Protein AF-A0A1V6CPU7-F1 (afdb_monomer_lite)

Foldseek 3Di:
DDDDDPDDDDDDDDDDPVVVVVLVVVLCVPVNPDPCSSVVSVVVVVVVVVVVVVVVVVVVVVVVCVVVVPCPDDDPDPDPVVVPPPPPDDD

Secondary structure (DSSP, 8-state):
----------------HHHHHHHHHHHHHHH-S-TTHHHHHHHHHHHHHHHHHHHHHHHHHHHHHHHTT--------SSGGGGS-------

Structure (mmCIF, N/CA/C/O backbone):
data_AF-A0A1V6CPU7-F1
#
_entry.id   AF-A0A1V6CPU7-F1
#
loop_
_atom_site.group_PDB
_atom_site.id
_atom_site.type_symbol
_atom_site.label_atom_id
_atom_site.label_alt_id
_atom_site.label_comp_id
_atom_site.label_asym_id
_atom_site.label_entity_id
_atom_site.label_seq_id
_atom_site.pdbx_PDB_ins_code
_atom_site.Cartn_x
_atom_site.Cartn_y
_atom_site.Cartn_z
_atom_site.occupancy
_atom_site.B_iso_or_equiv
_atom_site.auth_seq_id
_atom_site.auth_comp_id
_atom_site.auth_asym_id
_atom_site.auth_atom_id
_atom_site.pdbx_PDB_model_num
ATOM 1 N N . MET A 1 1 ? 27.761 -3.774 17.659 1.00 35.50 1 MET A N 1
ATOM 2 C CA . MET A 1 1 ? 26.283 -3.794 17.616 1.00 35.50 1 MET A CA 1
ATOM 3 C C . MET A 1 1 ? 25.833 -2.614 16.757 1.00 35.50 1 MET A C 1
ATOM 5 O O . MET A 1 1 ? 26.067 -1.485 17.161 1.00 35.50 1 MET A O 1
ATOM 9 N N . ARG A 1 2 ? 25.341 -2.834 15.526 1.00 37.19 2 ARG A N 1
ATOM 10 C CA . ARG A 1 2 ? 24.850 -1.739 14.664 1.00 37.19 2 ARG A CA 1
ATOM 11 C C . ARG A 1 2 ? 23.387 -1.484 15.010 1.00 37.19 2 ARG A C 1
ATOM 13 O O . ARG A 1 2 ? 22.547 -2.341 14.770 1.00 37.19 2 ARG A O 1
ATOM 20 N N . ILE A 1 3 ? 23.113 -0.326 15.595 1.00 43.44 3 ILE A N 1
ATOM 21 C CA . ILE A 1 3 ? 21.754 0.164 15.821 1.00 43.44 3 ILE A CA 1
ATOM 22 C C . ILE A 1 3 ? 21.265 0.686 14.469 1.00 43.44 3 ILE A C 1
ATOM 24 O O . ILE A 1 3 ? 21.751 1.708 13.985 1.00 43.44 3 ILE A O 1
ATOM 28 N N . VAL A 1 4 ? 20.372 -0.058 13.817 1.00 49.78 4 VAL A N 1
ATOM 29 C CA . VAL A 1 4 ? 19.644 0.441 12.647 1.00 49.78 4 VAL A CA 1
ATOM 30 C C . VAL A 1 4 ? 18.562 1.374 13.174 1.00 49.78 4 VAL A C 1
ATOM 32 O O . VAL A 1 4 ? 17.664 0.948 13.896 1.00 49.78 4 VAL A O 1
ATOM 35 N N . TRP A 1 5 ? 18.675 2.658 12.852 1.00 38.84 5 TRP A N 1
ATOM 36 C CA . TRP A 1 5 ? 17.642 3.640 13.148 1.00 38.84 5 TRP A CA 1
ATOM 37 C C . TRP A 1 5 ? 16.524 3.472 12.122 1.00 38.84 5 TRP A C 1
ATOM 39 O O . TRP A 1 5 ? 16.742 3.684 10.932 1.00 38.84 5 TRP A O 1
ATOM 49 N N . ILE A 1 6 ? 15.332 3.080 12.569 1.00 57.62 6 ILE A N 1
ATOM 50 C CA . ILE A 1 6 ? 14.127 3.146 11.740 1.00 57.62 6 ILE A CA 1
ATOM 51 C C . ILE A 1 6 ? 13.661 4.603 11.788 1.00 57.62 6 ILE A C 1
ATOM 53 O O . ILE A 1 6 ? 13.091 5.044 12.785 1.00 57.62 6 ILE A O 1
ATOM 57 N N . SER A 1 7 ? 13.958 5.380 10.748 1.00 59.75 7 SER A N 1
ATOM 58 C CA . SER A 1 7 ? 13.422 6.733 10.605 1.00 59.75 7 SER A CA 1
ATOM 59 C C . SER A 1 7 ? 11.941 6.650 10.229 1.00 59.75 7 SER A C 1
ATOM 61 O O . SER A 1 7 ? 11.568 6.076 9.209 1.00 59.75 7 SER A O 1
ATOM 63 N N . MET A 1 8 ? 11.070 7.214 11.066 1.00 73.56 8 MET A N 1
ATOM 64 C CA . MET A 1 8 ? 9.643 7.328 10.763 1.00 73.56 8 MET A CA 1
ATOM 65 C C . MET A 1 8 ? 9.356 8.695 10.144 1.00 73.56 8 MET A C 1
ATOM 67 O O . MET A 1 8 ? 9.431 9.713 10.828 1.00 73.56 8 MET A O 1
ATOM 71 N N . ALA A 1 9 ? 8.996 8.711 8.862 1.00 79.00 9 ALA A N 1
ATOM 72 C CA . ALA A 1 9 ? 8.455 9.896 8.208 1.00 79.00 9 ALA A CA 1
ATOM 73 C C . ALA A 1 9 ? 6.960 10.065 8.544 1.00 79.00 9 ALA A C 1
ATOM 75 O O . ALA A 1 9 ? 6.229 9.082 8.699 1.00 79.00 9 ALA A O 1
ATOM 76 N N . VAL A 1 10 ? 6.501 11.313 8.659 1.00 85.25 10 VAL A N 1
ATOM 77 C CA . VAL A 1 10 ? 5.080 11.661 8.810 1.00 85.25 10 VAL A CA 1
ATOM 78 C C . VAL A 1 10 ? 4.633 12.347 7.530 1.00 85.25 10 VAL A C 1
ATOM 80 O O . VAL A 1 10 ? 5.272 13.294 7.082 1.00 85.25 10 VAL A O 1
ATOM 83 N N . ILE A 1 11 ? 3.542 11.856 6.952 1.00 86.00 11 ILE A N 1
ATOM 84 C CA . ILE A 1 11 ? 2.947 12.406 5.738 1.00 86.00 11 ILE A CA 1
ATOM 85 C C . ILE A 1 11 ? 1.504 12.778 6.077 1.00 86.00 11 ILE A C 1
ATOM 87 O O . ILE A 1 11 ? 0.764 11.950 6.610 1.00 86.00 11 ILE A O 1
ATOM 91 N N . THR A 1 12 ? 1.122 14.017 5.780 1.00 90.31 12 THR A N 1
ATOM 92 C CA . THR A 1 12 ? -0.258 14.498 5.896 1.00 90.31 12 THR A CA 1
ATOM 93 C C . THR A 1 12 ? -0.840 14.587 4.496 1.00 90.31 12 THR A C 1
ATOM 95 O O . THR A 1 12 ? -0.286 15.280 3.646 1.00 90.31 12 THR A O 1
ATOM 98 N N . ILE A 1 13 ? -1.939 13.879 4.256 1.00 88.62 13 ILE A N 1
ATOM 99 C CA . ILE A 1 13 ? -2.621 13.827 2.962 1.00 88.62 13 ILE A CA 1
ATOM 100 C C . ILE A 1 13 ? -4.121 14.017 3.164 1.00 88.62 13 ILE A C 1
ATOM 102 O O . ILE A 1 13 ? -4.660 13.633 4.202 1.00 88.62 13 ILE A O 1
ATOM 106 N N . SER A 1 14 ? -4.781 14.590 2.163 1.00 92.81 14 SER A N 1
ATOM 107 C CA . SER A 1 14 ? -6.239 14.675 2.093 1.00 92.81 14 SER A CA 1
ATOM 108 C C . SER A 1 14 ? -6.728 13.630 1.098 1.00 92.81 14 SER A C 1
ATOM 110 O O . SER A 1 14 ? -6.223 13.561 -0.022 1.00 92.81 14 SER A O 1
ATOM 112 N N . ILE A 1 15 ? -7.668 12.795 1.528 1.00 92.38 15 ILE A N 1
ATOM 113 C CA . ILE A 1 15 ? -8.270 11.720 0.736 1.00 92.38 15 ILE A CA 1
ATOM 114 C C . ILE A 1 15 ? -9.784 11.912 0.809 1.00 92.38 15 ILE A C 1
ATOM 116 O O . ILE A 1 15 ? -10.282 12.447 1.795 1.00 92.38 15 ILE A O 1
ATOM 120 N N . ASP A 1 16 ? -10.486 11.495 -0.238 1.00 96.75 16 ASP A N 1
ATOM 121 C CA . ASP A 1 16 ? -11.943 11.411 -0.236 1.00 96.75 16 ASP A CA 1
ATOM 122 C C . ASP A 1 16 ? -12.464 10.532 0.919 1.00 96.75 16 ASP A C 1
ATOM 124 O O . ASP A 1 16 ? -11.915 9.458 1.195 1.00 96.75 16 ASP A O 1
ATOM 128 N N . ASP A 1 17 ? -13.526 10.990 1.583 1.00 94.81 17 ASP A N 1
ATOM 129 C CA . ASP A 1 17 ? -14.064 10.356 2.790 1.00 94.81 17 ASP A CA 1
ATOM 130 C C . ASP A 1 17 ? -14.587 8.934 2.524 1.00 94.81 17 ASP A C 1
ATOM 132 O O . ASP A 1 17 ? -14.412 8.045 3.362 1.00 94.81 17 ASP A O 1
ATOM 136 N N . GLU A 1 18 ? -15.180 8.674 1.352 1.00 96.50 18 GLU A N 1
ATOM 137 C CA . GLU A 1 18 ? -15.679 7.340 0.998 1.00 96.50 18 GLU A CA 1
ATOM 138 C C . GLU A 1 18 ? -14.513 6.358 0.837 1.00 96.50 18 GLU A C 1
ATOM 140 O O . GLU A 1 18 ? -14.551 5.222 1.327 1.00 96.50 18 GLU A O 1
ATOM 145 N N . ILE A 1 19 ? -13.442 6.805 0.176 1.00 95.12 19 ILE A N 1
ATOM 146 C CA . ILE A 1 19 ? -12.224 6.010 -0.003 1.00 95.12 19 ILE A CA 1
ATOM 147 C C . ILE A 1 19 ? -11.588 5.711 1.354 1.00 95.12 19 ILE A C 1
ATOM 149 O O . ILE A 1 19 ? -11.199 4.568 1.613 1.00 95.12 19 ILE A O 1
ATOM 153 N N . GLU A 1 20 ? -11.499 6.715 2.224 1.00 94.62 20 GLU A N 1
ATOM 154 C CA . GLU A 1 20 ? -10.933 6.580 3.562 1.00 94.62 20 GLU A CA 1
ATOM 155 C C . GLU A 1 20 ? -11.702 5.545 4.387 1.00 94.62 20 GLU A C 1
ATOM 157 O O . GLU A 1 20 ? -11.105 4.595 4.908 1.00 94.62 20 GLU A O 1
ATOM 162 N N . GLN A 1 21 ? -13.030 5.653 4.410 1.00 95.19 21 GLN A N 1
ATOM 163 C CA . GLN A 1 21 ? -13.883 4.760 5.178 1.00 95.19 21 GLN A CA 1
ATOM 164 C C . GLN A 1 21 ? -13.766 3.313 4.689 1.00 95.19 21 GLN A C 1
ATOM 166 O O . GLN A 1 21 ? -13.542 2.395 5.488 1.00 95.19 21 GLN A O 1
ATOM 171 N N . ARG A 1 22 ? -13.828 3.102 3.369 1.00 95.81 22 ARG A N 1
ATOM 172 C CA . ARG A 1 22 ? -13.646 1.776 2.760 1.00 95.81 22 ARG A CA 1
ATOM 173 C C . ARG A 1 22 ? -12.267 1.204 3.066 1.00 95.81 22 ARG A C 1
ATOM 175 O O . ARG A 1 22 ? -12.149 0.022 3.394 1.00 95.81 22 ARG A O 1
ATOM 182 N N . PHE A 1 23 ? -11.226 2.031 3.004 1.00 94.50 23 PHE A N 1
ATOM 183 C CA . PHE A 1 23 ? -9.870 1.619 3.347 1.00 94.50 23 PHE A CA 1
ATOM 184 C C . PHE A 1 23 ? -9.772 1.174 4.808 1.00 94.50 23 PHE A C 1
ATOM 186 O O . PHE A 1 23 ? -9.211 0.112 5.087 1.00 94.50 23 PHE A O 1
ATOM 193 N N . ARG A 1 24 ? -10.370 1.921 5.747 1.00 92.25 24 ARG A N 1
ATOM 194 C CA . ARG A 1 24 ? -10.406 1.530 7.164 1.00 92.25 24 ARG A CA 1
ATOM 195 C C . ARG A 1 24 ? -11.097 0.191 7.365 1.00 92.25 24 ARG A C 1
ATOM 197 O O . ARG A 1 24 ? -10.570 -0.644 8.095 1.00 92.25 24 ARG A O 1
ATOM 204 N N . GLU A 1 25 ? -12.248 -0.035 6.739 1.00 94.69 25 GLU A N 1
ATOM 205 C CA . GLU A 1 25 ? -12.976 -1.302 6.858 1.00 94.69 25 GLU A CA 1
ATOM 206 C C . GLU A 1 25 ? -12.158 -2.493 6.359 1.00 94.69 25 GLU A C 1
ATOM 208 O O . GLU A 1 25 ? -12.087 -3.526 7.031 1.00 94.69 25 GLU A O 1
ATOM 213 N N . VAL A 1 26 ? -11.499 -2.347 5.209 1.00 94.81 26 VAL A N 1
ATOM 214 C CA . VAL A 1 26 ? -10.628 -3.392 4.661 1.00 94.81 26 VAL A CA 1
ATOM 215 C C . VAL A 1 26 ? -9.422 -3.615 5.571 1.00 94.81 26 VAL A C 1
ATOM 217 O O . VAL A 1 26 ? -9.134 -4.756 5.932 1.00 94.81 26 VAL A O 1
ATOM 220 N N . ALA A 1 27 ? -8.766 -2.545 6.023 1.00 94.69 27 ALA A N 1
ATOM 221 C CA . ALA A 1 27 ? -7.623 -2.631 6.926 1.00 94.69 27 ALA A CA 1
ATOM 222 C C . ALA A 1 27 ? -7.984 -3.346 8.239 1.00 94.69 27 ALA A C 1
ATOM 224 O O . ALA A 1 27 ? -7.224 -4.190 8.713 1.00 94.69 27 ALA A O 1
ATOM 225 N N . LYS A 1 28 ? -9.173 -3.079 8.797 1.00 94.00 28 LYS A N 1
ATOM 226 C CA . LYS A 1 28 ? -9.692 -3.792 9.973 1.00 94.00 28 LYS A CA 1
ATOM 227 C C . LYS A 1 28 ? -9.859 -5.287 9.718 1.00 94.00 28 LYS A C 1
ATOM 229 O O . LYS A 1 28 ? -9.502 -6.080 10.582 1.00 94.00 28 LYS A O 1
ATOM 234 N N . ARG A 1 29 ? -10.387 -5.680 8.553 1.00 93.00 29 ARG A N 1
ATOM 235 C CA . ARG A 1 29 ? -10.600 -7.094 8.196 1.00 93.00 29 ARG A CA 1
ATOM 236 C C . ARG A 1 29 ? -9.289 -7.847 7.966 1.00 93.00 29 ARG A C 1
ATOM 238 O O . ARG A 1 29 ? -9.193 -9.003 8.359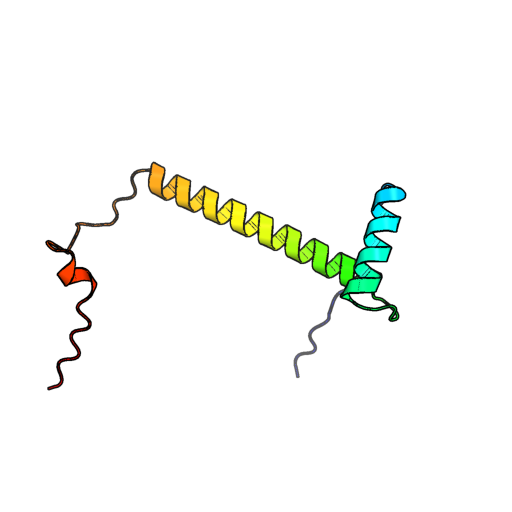 1.00 93.00 29 ARG A O 1
ATOM 245 N N . VAL A 1 30 ? -8.303 -7.206 7.337 1.00 91.88 30 VAL A N 1
ATOM 246 C CA . VAL A 1 30 ? -7.031 -7.844 6.949 1.00 91.88 30 VAL A CA 1
ATOM 247 C C . VAL A 1 30 ? -6.037 -7.894 8.112 1.00 91.88 30 VAL A C 1
ATOM 249 O O . VAL A 1 30 ? -5.439 -8.935 8.366 1.00 91.88 30 VAL A O 1
ATOM 252 N N . ILE A 1 31 ? -5.866 -6.785 8.836 1.00 89.12 31 ILE A N 1
ATOM 253 C CA . ILE A 1 31 ? -4.825 -6.635 9.872 1.00 89.12 31 ILE A CA 1
ATOM 254 C C . ILE A 1 31 ? -5.388 -6.885 11.284 1.00 89.12 31 ILE A C 1
ATOM 256 O O . ILE A 1 31 ? -4.671 -7.318 12.194 1.00 89.12 31 ILE A O 1
ATOM 260 N N . GLY A 1 32 ? -6.685 -6.635 11.475 1.00 88.50 32 GLY A N 1
ATOM 261 C CA . GLY A 1 32 ? -7.355 -6.635 12.774 1.00 88.50 32 GLY A CA 1
ATOM 262 C C . GLY A 1 32 ? -7.348 -5.260 13.451 1.00 88.50 32 GLY A C 1
ATOM 263 O O . GLY A 1 32 ? -6.490 -4.414 13.198 1.00 88.50 32 GLY A O 1
ATOM 264 N N . GLU A 1 33 ? -8.299 -5.034 14.361 1.00 85.06 33 GLU A N 1
ATOM 265 C CA . GLU A 1 33 ? -8.450 -3.784 15.127 1.00 85.06 33 GLU A CA 1
ATOM 266 C C . GLU A 1 33 ? -7.405 -3.643 16.251 1.00 85.06 33 GLU A C 1
ATOM 268 O O . GLU A 1 33 ? -7.716 -3.609 17.439 1.00 85.06 33 GLU A O 1
ATOM 273 N N . LYS A 1 34 ? -6.126 -3.562 15.881 1.00 87.38 34 LYS A N 1
ATOM 274 C CA . LYS A 1 34 ? -5.007 -3.360 16.816 1.00 87.38 34 LYS A CA 1
ATOM 275 C C . LYS A 1 34 ? -4.477 -1.935 16.710 1.00 87.38 34 LYS A C 1
ATOM 277 O O . LYS A 1 34 ? -4.549 -1.307 15.654 1.00 87.38 34 LYS A O 1
ATOM 282 N N . LYS A 1 35 ? -3.898 -1.399 17.788 1.00 83.62 35 LYS A N 1
ATOM 283 C CA . LYS A 1 35 ? -3.295 -0.055 17.772 1.00 83.62 35 LYS A CA 1
ATOM 284 C C . LYS A 1 35 ? -2.276 0.050 16.629 1.00 83.62 35 LYS A C 1
ATOM 286 O O . LYS A 1 35 ? -1.301 -0.689 16.604 1.00 83.62 35 LYS A O 1
ATOM 291 N N . GLY A 1 36 ? -2.496 0.994 15.714 1.00 85.50 36 GLY A N 1
ATOM 292 C CA . GLY A 1 36 ? -1.596 1.245 14.584 1.00 85.50 36 GLY A CA 1
ATOM 293 C C . GLY A 1 36 ? -1.934 0.513 13.281 1.00 85.50 36 GLY A C 1
ATOM 294 O O . GLY A 1 36 ? -1.201 0.708 12.316 1.00 85.50 36 GLY A O 1
ATOM 295 N N . TYR A 1 37 ? -3.042 -0.238 13.206 1.00 91.44 37 TYR A N 1
ATOM 296 C CA . TYR A 1 37 ? -3.423 -0.982 11.993 1.00 91.44 37 TYR A CA 1
ATOM 297 C C . TYR A 1 37 ? -3.513 -0.103 10.733 1.00 91.44 37 TYR A C 1
ATOM 299 O O . TYR A 1 37 ? -3.106 -0.526 9.662 1.00 91.44 37 TYR A O 1
ATOM 307 N N . ILE A 1 38 ? -3.961 1.152 10.860 1.00 91.25 38 ILE A N 1
ATOM 308 C CA . ILE A 1 38 ? -4.021 2.099 9.733 1.00 91.25 38 ILE A CA 1
ATOM 309 C C . ILE A 1 38 ? -2.636 2.474 9.232 1.00 91.25 38 ILE A C 1
ATOM 311 O O . ILE A 1 38 ? -2.405 2.492 8.031 1.00 91.25 38 ILE A O 1
ATOM 315 N N . ARG A 1 39 ? -1.700 2.759 10.146 1.00 89.56 39 ARG A N 1
ATOM 316 C CA . ARG A 1 39 ? -0.321 3.075 9.762 1.00 89.56 39 ARG A CA 1
ATOM 317 C C . ARG A 1 39 ? 0.287 1.892 9.018 1.00 89.56 39 ARG A C 1
ATOM 319 O O . ARG A 1 39 ? 0.899 2.095 7.980 1.00 89.56 39 ARG A O 1
ATOM 326 N N . GLN A 1 40 ? 0.080 0.685 9.540 1.00 91.50 40 GLN A N 1
ATOM 327 C CA . GLN A 1 40 ? 0.545 -0.540 8.905 1.00 91.50 40 GLN A CA 1
ATOM 328 C C . GLN A 1 40 ? -0.076 -0.714 7.512 1.00 91.50 40 GLN A C 1
ATOM 330 O O . GLN A 1 40 ? 0.665 -0.868 6.549 1.00 91.50 40 GLN A O 1
ATOM 335 N N . ALA A 1 41 ? -1.399 -0.586 7.384 1.00 93.81 41 ALA A N 1
ATOM 336 C CA . ALA A 1 41 ? -2.090 -0.695 6.102 1.00 93.81 41 ALA A CA 1
ATOM 337 C C . ALA A 1 41 ? -1.587 0.330 5.077 1.00 93.81 41 ALA A C 1
ATOM 33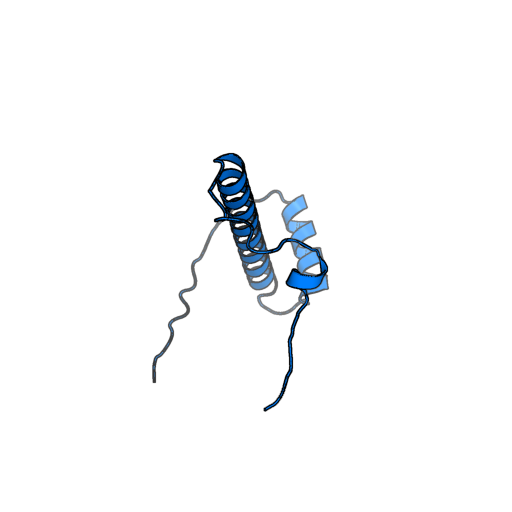9 O O . ALA A 1 41 ? -1.393 -0.007 3.915 1.00 93.81 41 ALA A O 1
ATOM 340 N N . VAL A 1 42 ? -1.360 1.580 5.497 1.00 93.56 42 VAL A N 1
ATOM 341 C CA . VAL A 1 42 ? -0.826 2.632 4.618 1.00 93.56 42 VAL A CA 1
ATOM 342 C C . VAL A 1 42 ? 0.594 2.291 4.176 1.00 93.56 42 VAL A C 1
ATOM 344 O O . VAL A 1 42 ? 0.905 2.407 2.997 1.00 93.56 42 VAL A O 1
ATOM 347 N N . SER A 1 43 ? 1.453 1.842 5.093 1.00 91.88 43 SER A N 1
ATOM 348 C CA . SER A 1 43 ? 2.816 1.433 4.750 1.00 91.88 43 SER A CA 1
ATOM 349 C C . SER A 1 43 ? 2.838 0.245 3.785 1.00 91.88 43 SER A C 1
ATOM 351 O O . SER A 1 43 ? 3.588 0.278 2.815 1.00 91.88 43 SER A O 1
ATOM 353 N N . GLU A 1 44 ? 1.995 -0.765 4.007 1.00 93.19 44 GLU A N 1
ATOM 354 C CA . GLU A 1 44 ? 1.862 -1.916 3.107 1.00 93.19 44 GLU A CA 1
ATOM 355 C C . GLU A 1 44 ? 1.337 -1.495 1.728 1.00 93.19 44 GLU A C 1
ATOM 357 O O . GLU A 1 44 ? 1.905 -1.888 0.712 1.00 93.19 44 GLU A O 1
ATOM 362 N N . ALA A 1 45 ? 0.311 -0.641 1.675 1.00 94.12 45 ALA A N 1
ATOM 363 C CA . ALA A 1 45 ? -0.242 -0.137 0.419 1.00 94.12 45 ALA A CA 1
ATOM 364 C C . ALA A 1 45 ? 0.784 0.675 -0.388 1.00 94.12 45 ALA A C 1
ATOM 366 O O . ALA A 1 45 ? 0.887 0.506 -1.602 1.00 94.12 45 ALA A O 1
ATOM 367 N N . LEU A 1 46 ? 1.566 1.530 0.281 1.00 94.06 46 LEU A N 1
ATOM 368 C CA . LEU A 1 46 ? 2.632 2.298 -0.365 1.00 94.06 46 LEU A CA 1
ATOM 369 C C . LEU A 1 46 ? 3.736 1.385 -0.903 1.00 94.06 46 LEU A C 1
ATOM 371 O O . LEU A 1 46 ? 4.182 1.588 -2.030 1.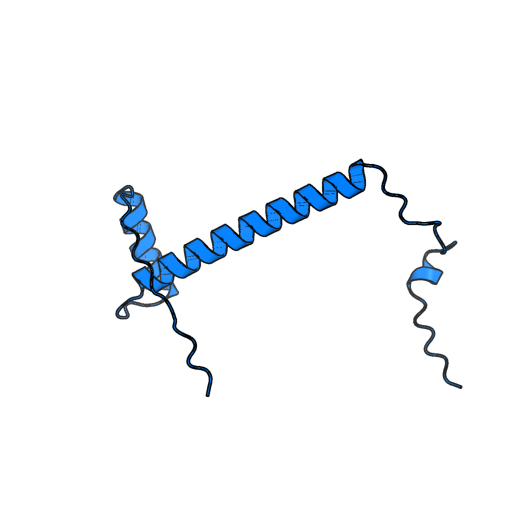00 94.06 46 LEU A O 1
ATOM 375 N N . GLN A 1 47 ? 4.149 0.374 -0.134 1.00 94.88 47 GLN A N 1
ATOM 376 C CA . GLN A 1 47 ? 5.162 -0.582 -0.579 1.00 94.88 47 GLN A CA 1
ATOM 377 C C . GLN A 1 47 ? 4.685 -1.363 -1.808 1.00 94.88 47 GLN A C 1
ATOM 379 O O . GLN A 1 47 ? 5.394 -1.420 -2.806 1.00 94.88 47 GLN A O 1
ATOM 384 N N . LEU A 1 48 ? 3.455 -1.884 -1.771 1.00 95.94 48 LEU A N 1
ATOM 385 C CA . LEU A 1 48 ? 2.862 -2.610 -2.896 1.00 95.94 48 LEU A CA 1
ATOM 386 C C . LEU A 1 48 ? 2.783 -1.749 -4.160 1.00 95.94 48 LEU A C 1
ATOM 388 O O . LEU A 1 48 ? 3.055 -2.232 -5.258 1.00 95.94 48 LEU A O 1
ATOM 392 N N . TRP A 1 49 ? 2.435 -0.470 -4.014 1.00 96.00 49 TRP A N 1
ATOM 393 C CA . TRP A 1 49 ? 2.390 0.455 -5.140 1.00 96.00 49 TRP A CA 1
ATOM 394 C C . TRP A 1 49 ? 3.781 0.710 -5.739 1.00 96.00 49 TRP A C 1
ATOM 396 O O . TRP A 1 49 ? 3.922 0.711 -6.962 1.00 96.00 49 TRP A O 1
ATOM 406 N N . LEU A 1 50 ? 4.810 0.886 -4.902 1.00 95.38 50 LEU A N 1
ATOM 407 C CA . LEU A 1 50 ? 6.195 1.049 -5.360 1.00 95.38 50 LEU A CA 1
ATOM 408 C C . LEU A 1 50 ? 6.689 -0.199 -6.094 1.00 95.38 50 LEU A C 1
ATOM 410 O O . LEU A 1 50 ? 7.177 -0.091 -7.218 1.00 95.38 50 LEU A O 1
ATOM 414 N N . ASP A 1 51 ? 6.483 -1.376 -5.502 1.00 95.31 51 ASP A N 1
ATOM 415 C CA . ASP A 1 51 ? 6.891 -2.651 -6.088 1.00 95.31 51 ASP A CA 1
ATOM 416 C C . ASP A 1 51 ? 6.220 -2.862 -7.453 1.00 95.31 51 ASP A C 1
ATOM 418 O O . ASP A 1 51 ? 6.871 -3.259 -8.421 1.00 95.31 51 ASP A O 1
ATOM 422 N N . GLN A 1 52 ? 4.930 -2.530 -7.570 1.00 95.75 52 GLN A N 1
ATOM 423 C CA . GLN A 1 52 ? 4.216 -2.585 -8.842 1.00 95.75 52 GLN A CA 1
ATOM 424 C C . GLN A 1 52 ? 4.851 -1.662 -9.893 1.00 95.75 52 GLN A C 1
ATOM 426 O O . GLN A 1 52 ? 5.033 -2.074 -11.040 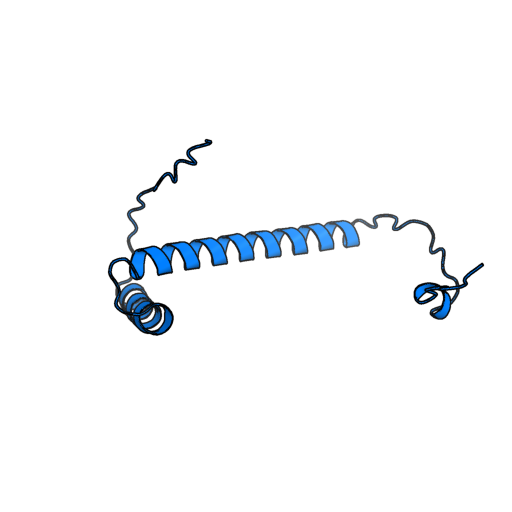1.00 95.75 52 GLN A O 1
ATOM 431 N N . LYS A 1 53 ? 5.211 -0.426 -9.523 1.00 96.19 53 LYS A N 1
ATOM 432 C CA . LYS A 1 53 ? 5.830 0.526 -10.458 1.00 96.19 53 LYS A CA 1
ATOM 433 C C . LYS A 1 53 ? 7.227 0.104 -10.889 1.00 96.19 53 LYS A C 1
ATOM 435 O O . LYS A 1 53 ? 7.576 0.280 -12.057 1.00 96.19 53 LYS A O 1
ATOM 440 N N . ASP A 1 54 ? 7.990 -0.517 -10.000 1.00 94.56 54 ASP A N 1
ATOM 441 C CA . ASP A 1 54 ? 9.278 -1.098 -10.361 1.00 94.56 54 ASP A CA 1
ATOM 442 C C . ASP A 1 54 ? 9.127 -2.269 -11.336 1.00 94.56 54 ASP A C 1
ATOM 444 O O . ASP A 1 54 ? 9.866 -2.340 -12.320 1.00 94.56 54 ASP A O 1
ATOM 448 N N . GLN A 1 55 ? 8.141 -3.146 -11.130 1.00 92.81 55 GLN A N 1
ATOM 449 C CA . GLN A 1 55 ? 7.859 -4.239 -12.067 1.00 92.81 55 GLN A CA 1
ATOM 450 C C . GLN A 1 55 ? 7.423 -3.726 -13.447 1.00 92.81 55 GLN A C 1
ATOM 452 O O . GLN A 1 55 ? 7.919 -4.210 -14.464 1.00 92.81 55 GLN A O 1
ATOM 457 N N . GLU A 1 56 ? 6.546 -2.718 -13.503 1.00 92.69 56 GLU A N 1
ATOM 458 C CA . GLU A 1 56 ? 6.126 -2.080 -14.760 1.00 92.69 56 GLU A CA 1
ATOM 459 C C . GLU A 1 56 ? 7.321 -1.479 -15.519 1.00 92.69 56 GLU A C 1
ATOM 461 O O . GLU A 1 56 ? 7.443 -1.646 -16.739 1.00 92.69 56 GLU A O 1
ATOM 466 N N . ARG A 1 57 ? 8.244 -0.830 -14.798 1.00 92.12 57 ARG A N 1
ATOM 467 C CA . ARG A 1 57 ? 9.474 -0.281 -15.377 1.00 92.12 57 ARG A CA 1
ATOM 468 C C . ARG A 1 57 ? 10.377 -1.384 -15.928 1.00 92.12 57 ARG A C 1
ATOM 470 O O . ARG A 1 57 ? 10.778 -1.303 -17.083 1.00 92.12 57 ARG A O 1
ATOM 477 N N . ILE A 1 58 ? 10.643 -2.436 -15.150 1.00 91.06 58 ILE A N 1
ATOM 478 C CA . ILE A 1 58 ? 11.475 -3.573 -15.582 1.00 91.06 58 ILE A CA 1
ATOM 479 C C . ILE A 1 58 ? 10.893 -4.232 -16.837 1.00 91.06 58 ILE A C 1
ATOM 481 O O . ILE A 1 58 ? 11.633 -4.531 -17.774 1.00 91.06 58 ILE A O 1
ATOM 485 N N . ALA A 1 59 ? 9.576 -4.443 -16.877 1.00 89.00 59 ALA A N 1
ATOM 486 C CA . ALA A 1 59 ? 8.908 -5.024 -18.036 1.00 89.00 59 ALA A CA 1
ATOM 487 C C . ALA A 1 59 ? 9.062 -4.137 -19.282 1.00 89.00 59 ALA A C 1
ATOM 489 O O . ALA A 1 59 ? 9.359 -4.638 -20.366 1.00 89.00 59 ALA A O 1
ATOM 490 N N . THR A 1 60 ? 8.915 -2.821 -19.120 1.00 90.31 60 THR A N 1
ATOM 491 C CA . THR A 1 60 ? 9.095 -1.849 -20.206 1.00 90.31 60 THR A CA 1
ATOM 492 C C . THR A 1 60 ? 10.536 -1.845 -20.719 1.00 90.31 60 THR A C 1
ATOM 494 O O . THR A 1 60 ? 10.759 -1.938 -21.927 1.00 90.31 60 THR A O 1
ATOM 497 N N . ASP A 1 61 ? 11.513 -1.818 -19.812 1.00 88.00 61 ASP A N 1
ATOM 498 C CA . ASP A 1 61 ? 12.940 -1.850 -20.142 1.00 88.00 61 ASP A CA 1
ATOM 499 C C . ASP A 1 61 ? 13.302 -3.149 -20.887 1.00 88.00 61 ASP A C 1
ATOM 501 O O . ASP A 1 61 ? 13.980 -3.122 -21.917 1.00 88.00 61 ASP A O 1
ATOM 505 N N . ALA A 1 62 ? 12.794 -4.297 -20.425 1.00 83.31 62 ALA A N 1
ATOM 506 C CA . ALA A 1 62 ? 12.998 -5.588 -21.079 1.00 83.31 62 ALA A CA 1
ATOM 507 C C . ALA A 1 62 ? 12.408 -5.618 -22.498 1.00 83.31 62 ALA A C 1
ATOM 509 O O . ALA A 1 62 ? 13.063 -6.091 -23.429 1.00 83.31 62 ALA A O 1
ATOM 510 N N . LEU A 1 63 ? 11.201 -5.075 -22.690 1.00 85.19 63 LEU A N 1
ATOM 511 C CA . LEU A 1 63 ? 10.584 -4.960 -24.013 1.00 85.19 63 LEU A CA 1
ATOM 512 C C . LEU A 1 63 ? 11.390 -4.042 -24.943 1.00 85.19 63 LEU A C 1
ATOM 514 O O . LEU A 1 63 ? 11.545 -4.366 -26.120 1.00 85.19 63 LEU A O 1
ATOM 518 N N . ALA A 1 64 ? 11.960 -2.946 -24.433 1.00 84.94 64 ALA A N 1
ATOM 519 C CA . ALA A 1 64 ? 12.828 -2.061 -25.211 1.00 84.94 64 ALA A CA 1
ATOM 520 C C . ALA A 1 64 ? 14.141 -2.747 -25.634 1.00 84.94 64 ALA A C 1
ATOM 522 O O . ALA A 1 64 ? 14.594 -2.583 -26.770 1.00 84.94 64 ALA A O 1
ATOM 523 N N . ILE A 1 65 ? 14.736 -3.571 -24.766 1.00 81.06 65 ILE A N 1
ATOM 524 C CA . ILE A 1 65 ? 15.922 -4.378 -25.105 1.00 81.06 65 ILE A CA 1
ATOM 525 C C . ILE A 1 65 ? 15.581 -5.404 -26.196 1.00 81.06 65 ILE A C 1
ATOM 527 O O . ILE A 1 65 ? 16.337 -5.562 -27.153 1.00 81.06 65 ILE A O 1
ATOM 531 N N . ILE A 1 66 ? 14.419 -6.059 -26.105 1.00 77.12 66 ILE A N 1
ATOM 532 C CA . ILE A 1 66 ? 13.957 -7.003 -27.134 1.00 77.12 66 ILE A CA 1
ATOM 533 C C . ILE A 1 66 ? 13.725 -6.274 -28.465 1.00 77.12 66 ILE A C 1
ATOM 535 O O . ILE A 1 66 ? 14.176 -6.737 -29.513 1.00 77.12 66 ILE A O 1
ATOM 539 N N . GLY A 1 67 ? 13.051 -5.122 -28.427 1.00 74.00 67 GLY A N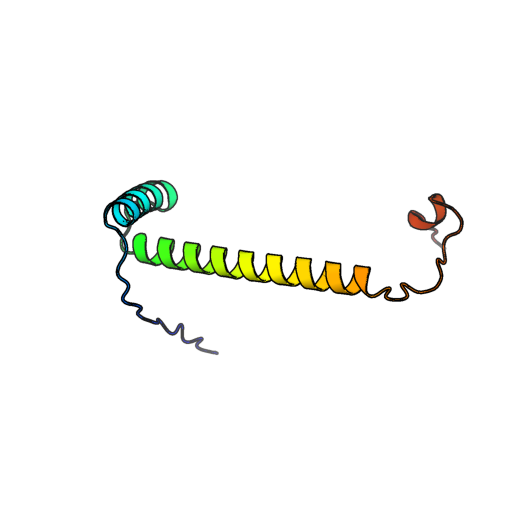 1
ATOM 540 C CA . GLY A 1 67 ? 12.723 -4.329 -29.612 1.00 74.00 67 GLY A CA 1
ATOM 541 C C . GLY A 1 67 ? 13.934 -3.677 -30.284 1.00 74.00 67 GLY A C 1
ATOM 542 O O . GLY A 1 67 ? 13.937 -3.520 -31.501 1.00 74.00 67 GLY A O 1
ATOM 543 N N . SER A 1 68 ? 14.987 -3.353 -29.528 1.00 77.00 68 SER A N 1
ATOM 544 C CA . SER A 1 68 ? 16.225 -2.763 -30.067 1.00 77.00 68 SER A CA 1
ATOM 545 C C . SER A 1 68 ? 17.134 -3.768 -30.788 1.00 77.00 68 SER A C 1
ATOM 547 O O . SER A 1 68 ? 18.219 -3.401 -31.237 1.00 77.00 68 SER A O 1
ATOM 549 N N . GLY A 1 69 ? 16.691 -5.020 -30.956 1.00 62.47 69 GLY A N 1
ATOM 550 C CA . GLY A 1 69 ? 17.417 -6.019 -31.738 1.00 62.47 69 GLY A CA 1
ATOM 551 C C . GLY A 1 69 ? 18.720 -6.451 -31.073 1.00 62.47 69 GLY A C 1
ATOM 552 O O . GLY A 1 69 ? 19.691 -6.743 -31.769 1.00 62.47 69 GLY A O 1
ATOM 553 N N . TYR A 1 70 ? 18.760 -6.476 -29.735 1.00 59.75 70 TYR A N 1
ATOM 554 C CA . TYR A 1 70 ? 19.939 -6.912 -28.993 1.00 59.75 70 TYR A CA 1
ATOM 555 C C . TYR A 1 70 ? 20.378 -8.299 -29.487 1.00 59.75 70 TYR A C 1
ATOM 557 O O . TYR A 1 70 ? 19.617 -9.269 -29.424 1.00 59.75 70 TYR A O 1
ATOM 565 N N . HIS A 1 71 ? 21.603 -8.396 -30.013 1.00 59.34 71 HIS A N 1
ATOM 566 C CA . HIS A 1 71 ? 22.180 -9.659 -30.460 1.00 59.34 71 HIS A CA 1
ATOM 567 C C . HIS A 1 71 ? 22.303 -10.602 -29.256 1.00 59.34 71 HIS A C 1
ATOM 569 O O . HIS A 1 71 ? 23.261 -10.523 -28.491 1.00 59.34 71 HIS A O 1
ATOM 575 N N . LEU A 1 72 ? 21.360 -11.536 -29.108 1.00 65.19 72 LEU A N 1
ATOM 576 C CA . LEU A 1 72 ? 21.361 -12.608 -28.096 1.00 65.19 72 LEU A CA 1
ATOM 577 C C . LEU A 1 72 ? 22.489 -13.651 -28.307 1.00 65.19 72 LEU A C 1
ATOM 579 O O . LEU A 1 72 ? 22.387 -14.791 -27.858 1.00 65.19 72 LEU A O 1
ATOM 583 N N . GLY A 1 73 ? 23.577 -13.268 -28.983 1.00 66.19 73 GLY A N 1
ATOM 584 C CA . GLY A 1 73 ? 24.620 -14.165 -29.466 1.00 66.19 73 GLY A CA 1
ATOM 585 C C . GLY A 1 73 ? 24.125 -15.111 -30.564 1.00 66.19 73 GLY A C 1
ATOM 586 O O . GLY A 1 73 ? 22.955 -15.117 -30.953 1.00 66.19 73 GLY A O 1
ATOM 587 N N . GLU A 1 74 ? 25.033 -15.925 -31.095 1.00 65.81 74 GLU A N 1
ATOM 588 C CA . GLU A 1 74 ? 24.655 -17.006 -32.004 1.00 65.81 74 GLU A CA 1
ATOM 589 C C . GLU A 1 74 ? 23.871 -18.084 -31.243 1.00 65.81 74 GLU A C 1
ATOM 591 O O . GLU A 1 74 ? 24.268 -18.509 -30.154 1.00 65.81 74 GLU A O 1
ATOM 596 N N . LYS A 1 75 ? 22.768 -18.571 -31.828 1.00 65.44 75 LYS A N 1
ATOM 597 C CA . LYS A 1 75 ? 22.053 -19.743 -31.306 1.00 65.44 75 LYS A CA 1
ATOM 598 C C . LYS A 1 75 ? 23.001 -20.946 -31.321 1.00 65.44 75 LYS A C 1
ATOM 600 O O . LYS A 1 75 ? 23.242 -21.534 -32.370 1.00 65.44 75 LYS A O 1
ATOM 605 N N . ARG A 1 76 ? 23.508 -21.336 -30.149 1.00 65.50 76 ARG A N 1
ATOM 606 C CA . ARG A 1 76 ? 24.401 -22.500 -29.978 1.00 65.50 76 ARG A CA 1
ATOM 607 C C . ARG A 1 76 ? 23.683 -23.855 -29.999 1.00 65.50 76 ARG A C 1
ATOM 609 O O . ARG A 1 76 ? 24.336 -24.884 -29.877 1.00 65.50 76 ARG A O 1
ATOM 616 N N . TYR A 1 77 ? 22.366 -23.861 -30.183 1.00 66.62 77 TYR A N 1
ATOM 617 C CA . TYR A 1 77 ? 21.522 -25.055 -30.141 1.00 66.62 77 TYR A CA 1
ATOM 618 C C . TYR A 1 77 ? 20.921 -25.297 -31.523 1.00 66.62 77 TYR A C 1
ATOM 620 O O . TYR A 1 77 ? 20.358 -24.376 -32.123 1.00 66.62 77 TYR A O 1
ATOM 628 N N . LYS A 1 78 ? 21.035 -26.524 -32.033 1.00 70.00 78 LYS A N 1
ATOM 629 C CA . LYS A 1 78 ? 20.488 -26.907 -33.343 1.00 70.00 78 LYS A CA 1
ATOM 630 C C . LYS A 1 78 ? 19.146 -27.622 -33.200 1.00 70.00 78 LYS A C 1
ATOM 632 O O . LYS A 1 78 ? 18.336 -27.564 -34.124 1.00 70.00 78 LYS A O 1
ATOM 637 N N . LYS A 1 79 ? 18.887 -28.266 -32.056 1.00 70.81 79 LYS A N 1
ATOM 638 C CA . LYS A 1 79 ? 17.641 -28.981 -31.745 1.00 70.81 79 LYS A CA 1
ATOM 639 C C . LYS A 1 79 ? 17.145 -28.657 -30.334 1.00 70.81 79 LYS A C 1
ATOM 641 O O . LYS A 1 79 ? 17.908 -28.250 -29.468 1.00 70.81 79 LYS A O 1
ATOM 646 N N . ARG A 1 80 ? 15.838 -28.841 -30.101 1.00 64.19 80 ARG A N 1
ATOM 647 C CA . ARG A 1 80 ? 15.173 -28.576 -28.806 1.00 64.19 80 ARG A CA 1
ATOM 648 C C . ARG A 1 80 ? 15.727 -29.451 -27.672 1.00 64.19 80 ARG A C 1
ATOM 650 O O . ARG A 1 80 ? 15.721 -29.020 -26.526 1.00 64.19 80 ARG A O 1
ATOM 657 N N . GLU A 1 81 ? 16.208 -30.644 -28.009 1.00 69.62 81 GLU A N 1
ATOM 658 C CA . GLU A 1 81 ? 16.862 -31.584 -27.090 1.00 69.62 81 GLU A CA 1
ATOM 659 C C . GLU A 1 81 ? 18.152 -31.000 -26.479 1.00 69.62 81 GLU A C 1
ATOM 661 O O . GLU A 1 81 ? 18.386 -31.189 -25.289 1.00 69.62 81 GLU A O 1
ATOM 666 N N . ASP A 1 82 ? 18.908 -30.188 -27.234 1.00 66.94 82 ASP A N 1
ATOM 667 C CA . ASP A 1 82 ? 20.168 -29.561 -26.790 1.00 66.94 82 ASP A CA 1
ATOM 668 C C . ASP A 1 82 ? 19.967 -28.548 -25.639 1.00 66.94 82 ASP A C 1
ATOM 670 O O . ASP A 1 82 ? 20.922 -28.160 -24.968 1.00 66.94 82 ASP A O 1
ATOM 674 N N . LEU A 1 83 ? 18.730 -28.077 -25.422 1.00 70.25 83 LEU A N 1
ATOM 675 C CA . LEU A 1 83 ? 18.381 -27.103 -24.379 1.00 70.25 83 LEU A CA 1
ATOM 676 C C . LEU A 1 83 ? 18.162 -27.762 -23.007 1.00 70.25 83 LEU A C 1
ATOM 678 O O . LEU A 1 83 ? 18.277 -27.100 -21.976 1.00 70.25 83 LEU A O 1
ATOM 682 N N . TYR A 1 84 ? 17.825 -29.054 -22.998 1.00 65.81 84 TYR A N 1
ATOM 683 C CA . TYR A 1 84 ? 17.470 -29.811 -21.796 1.00 65.81 84 TYR A CA 1
ATOM 684 C C . TYR A 1 84 ? 18.543 -30.806 -21.365 1.00 65.81 84 TYR A C 1
ATOM 686 O O . TYR A 1 84 ? 18.313 -31.545 -20.405 1.00 65.81 84 TYR A O 1
ATOM 694 N N . ASP A 1 85 ? 19.704 -30.820 -22.022 1.00 59.97 85 ASP A N 1
ATOM 695 C CA . ASP A 1 85 ? 20.783 -31.731 -21.663 1.00 59.97 85 ASP A CA 1
ATOM 696 C C . ASP A 1 85 ? 21.449 -31.298 -20.344 1.00 59.97 85 ASP A C 1
ATOM 698 O O . ASP A 1 85 ? 22.523 -30.701 -20.290 1.00 59.97 85 ASP A O 1
ATOM 702 N N . ARG A 1 86 ? 20.790 -31.607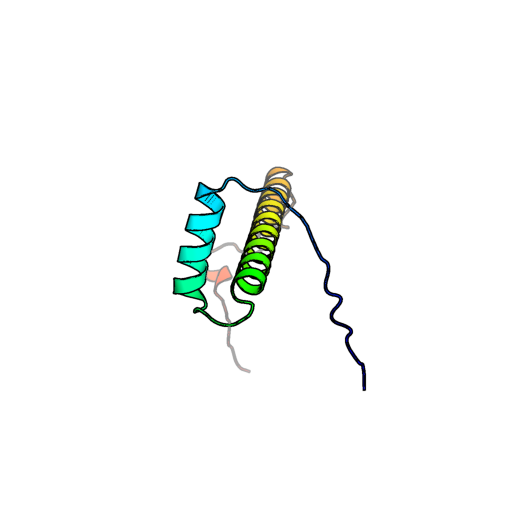 -19.222 1.00 64.31 86 ARG A N 1
ATOM 703 C CA . ARG A 1 86 ? 21.494 -31.922 -17.981 1.00 64.31 86 ARG A CA 1
ATOM 704 C C . ARG A 1 86 ? 22.162 -33.272 -18.219 1.00 64.31 86 ARG A C 1
ATOM 706 O O . ARG A 1 86 ? 21.665 -34.296 -17.755 1.00 64.31 86 ARG A O 1
ATOM 713 N N . SER A 1 87 ? 23.308 -33.278 -18.893 1.00 55.97 87 SER A N 1
ATOM 714 C CA . SER A 1 87 ? 24.183 -34.441 -18.872 1.00 55.97 87 SER A CA 1
ATOM 715 C C . SER A 1 87 ? 24.793 -34.536 -17.468 1.00 55.97 87 SER A C 1
ATOM 717 O O . SER A 1 87 ? 25.929 -34.140 -17.205 1.00 55.97 87 SER A O 1
ATOM 719 N N . SER A 1 88 ? 24.020 -35.065 -16.523 1.00 53.84 88 SER A N 1
ATOM 720 C CA . SER A 1 88 ? 24.577 -35.879 -15.458 1.00 53.84 88 SER A CA 1
ATOM 721 C C . SER A 1 88 ? 25.214 -37.096 -16.125 1.00 53.84 88 SER A C 1
ATOM 723 O O . SER A 1 88 ? 24.572 -38.128 -16.298 1.00 53.84 88 SER A O 1
ATOM 725 N N . SER A 1 89 ? 26.469 -36.962 -16.541 1.00 48.12 89 SER A N 1
ATOM 726 C CA . SER A 1 89 ? 27.323 -38.103 -16.834 1.00 48.12 89 SER A CA 1
ATOM 727 C C . SER A 1 89 ? 28.545 -38.004 -15.943 1.00 48.12 89 SER A C 1
ATOM 729 O O . SER A 1 89 ? 29.548 -37.381 -16.268 1.00 48.12 89 SER A O 1
ATOM 731 N N . THR A 1 90 ? 28.401 -38.627 -14.782 1.00 48.84 90 THR A N 1
ATOM 732 C CA . THR A 1 90 ? 29.470 -39.241 -14.007 1.00 48.84 90 THR A CA 1
ATOM 733 C C . THR A 1 90 ? 30.546 -39.848 -14.913 1.00 48.84 90 THR A C 1
ATOM 735 O O . THR A 1 90 ? 30.257 -40.793 -15.647 1.00 48.84 90 THR A O 1
ATOM 738 N N . ARG A 1 91 ? 31.779 -39.347 -14.816 1.00 38.22 91 ARG A N 1
ATOM 739 C CA . ARG A 1 91 ? 32.998 -40.114 -14.503 1.00 38.22 91 ARG A CA 1
ATOM 740 C C . ARG A 1 91 ? 34.202 -39.190 -14.396 1.00 38.22 91 ARG A C 1
ATOM 742 O O . ARG A 1 91 ? 34.360 -38.338 -15.292 1.00 38.22 91 ARG A O 1
#

Sequence (91 aa):
MRIVWISMAVITISIDDEIEQRFREVAKRVIGEKKGYIRQAVSEALQLWLDQKDQERIATDALAIIGSGYHLGEKRYKKREDLYDRSSSTR

pLDDT: mean 79.76, std 16.97, range [35.5, 96.75]

Radius of gyration: 24.42 Å; chains: 1; bounding box: 49×55×51 Å